Protein AF-A0A841FAY0-F1 (afdb_monomer_lite)

Radius of gyration: 13.81 Å; chains: 1; bounding box: 36×30×39 Å

Sequence (84 aa):
MSHPPYPTFNLLRPPPPEPPPSANRPELWSIQLHWWWRHTPTSIGDRECRLCCHLWPCPSWFHWDDLLHRNTGTPHPTTDLPQS

Structure (mmCIF, N/CA/C/O backbone):
data_AF-A0A841FAY0-F1
#
_entry.id   AF-A0A841FAY0-F1
#
loop_
_atom_site.group_PDB
_atom_site.id
_atom_site.type_symbol
_atom_site.label_atom_id
_atom_site.label_alt_id
_atom_site.label_comp_id
_atom_site.label_asym_id
_atom_site.label_entity_id
_atom_site.label_seq_id
_atom_site.pdbx_PDB_ins_code
_atom_site.Cartn_x
_atom_site.Cartn_y
_atom_site.Cartn_z
_atom_site.occupancy
_atom_site.B_iso_or_equiv
_atom_site.auth_seq_id
_atom_site.auth_comp_id
_atom_site.auth_asym_id
_atom_site.auth_atom_id
_atom_site.pdbx_PDB_model_num
ATOM 1 N N . MET A 1 1 ? 9.152 3.316 27.521 1.00 31.23 1 MET A N 1
ATOM 2 C CA . MET A 1 1 ? 8.745 2.074 26.835 1.00 31.23 1 MET A CA 1
ATOM 3 C C . MET A 1 1 ? 8.420 2.458 25.404 1.00 31.23 1 MET A C 1
ATOM 5 O O . MET A 1 1 ? 7.422 3.131 25.186 1.00 31.23 1 MET A O 1
ATOM 9 N N . SER A 1 2 ? 9.326 2.177 24.470 1.00 37.03 2 SER A N 1
ATOM 10 C CA . SER A 1 2 ? 9.145 2.519 23.058 1.00 37.03 2 SER A CA 1
ATOM 11 C C . SER A 1 2 ? 8.232 1.471 22.434 1.00 37.03 2 SER A C 1
ATOM 13 O O . SER A 1 2 ? 8.609 0.302 22.368 1.00 37.03 2 SER A O 1
ATOM 15 N N . HIS A 1 3 ? 7.021 1.865 22.042 1.00 34.72 3 HIS A N 1
ATOM 16 C CA . HIS A 1 3 ? 6.169 1.016 21.213 1.00 34.72 3 HIS A CA 1
ATOM 17 C C . HIS A 1 3 ? 6.960 0.627 19.956 1.00 34.72 3 HIS A C 1
ATOM 19 O O . HIS A 1 3 ? 7.613 1.503 19.378 1.00 34.72 3 HIS A O 1
ATOM 25 N N . PRO A 1 4 ? 6.973 -0.655 19.549 1.00 36.16 4 PRO A N 1
ATOM 26 C CA . PRO A 1 4 ? 7.621 -1.020 18.302 1.00 36.16 4 PRO A CA 1
ATOM 27 C C . PRO A 1 4 ? 6.945 -0.229 17.173 1.00 36.16 4 PRO A C 1
ATOM 29 O O . PRO A 1 4 ? 5.711 -0.158 17.158 1.00 36.16 4 PRO A O 1
ATOM 32 N N . PRO A 1 5 ? 7.710 0.381 16.247 1.00 48.12 5 PRO A N 1
ATOM 33 C CA . PRO A 1 5 ? 7.107 0.920 15.041 1.00 48.12 5 PRO A CA 1
ATOM 34 C C . PRO A 1 5 ? 6.375 -0.244 14.371 1.00 48.12 5 PRO A C 1
ATOM 36 O O . PRO A 1 5 ? 6.853 -1.383 14.407 1.00 48.12 5 PRO A O 1
ATOM 39 N N . TYR A 1 6 ? 5.184 0.012 13.842 1.00 50.62 6 TYR A N 1
ATOM 40 C CA . TYR A 1 6 ? 4.408 -0.985 13.110 1.00 50.62 6 TYR A CA 1
ATOM 41 C C . TYR A 1 6 ? 5.288 -1.785 12.158 1.00 50.62 6 TYR A C 1
ATOM 43 O O . TYR A 1 6 ? 6.275 -1.247 11.646 1.00 50.62 6 TYR A O 1
ATOM 51 N N . PRO A 1 7 ? 4.944 -3.054 11.876 1.00 53.22 7 PRO A N 1
ATOM 52 C CA . PRO A 1 7 ? 5.610 -3.750 10.793 1.00 53.22 7 PRO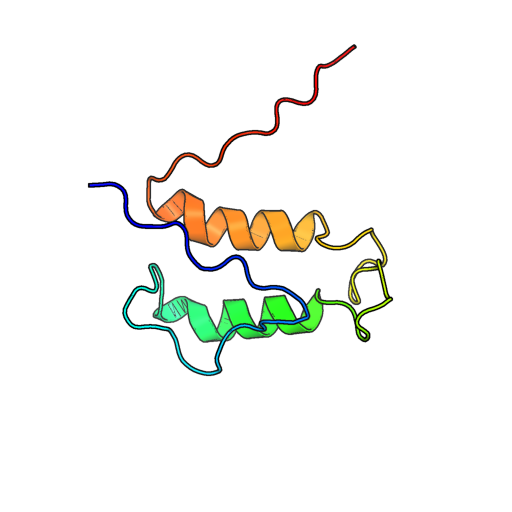 A CA 1
ATOM 53 C C . PRO A 1 7 ? 5.446 -2.902 9.530 1.00 53.22 7 PRO A C 1
ATOM 55 O O . PRO A 1 7 ? 4.333 -2.724 9.044 1.00 53.22 7 PRO A O 1
ATOM 58 N N . THR A 1 8 ? 6.553 -2.355 9.028 1.00 66.00 8 THR A N 1
ATOM 59 C CA . THR A 1 8 ? 6.611 -1.678 7.736 1.00 66.00 8 THR A CA 1
ATOM 60 C C . THR A 1 8 ? 6.166 -2.713 6.710 1.00 66.00 8 THR A C 1
ATOM 62 O O . THR A 1 8 ? 6.872 -3.699 6.464 1.00 66.00 8 THR A O 1
ATOM 65 N N . PHE A 1 9 ? 4.940 -2.571 6.203 1.00 72.88 9 PHE A N 1
ATOM 66 C CA . PHE A 1 9 ? 4.396 -3.504 5.225 1.00 72.88 9 PHE A CA 1
ATOM 67 C C . PHE A 1 9 ? 5.325 -3.547 4.014 1.00 72.88 9 PHE A C 1
ATOM 69 O O . PHE A 1 9 ? 5.938 -2.549 3.631 1.00 72.88 9 PHE A O 1
ATOM 76 N N . ASN A 1 10 ? 5.461 -4.726 3.422 1.00 77.62 10 ASN A N 1
ATOM 77 C CA . ASN A 1 10 ? 6.262 -4.927 2.221 1.00 77.62 10 ASN A CA 1
ATOM 78 C C . ASN A 1 10 ? 5.568 -5.929 1.299 1.00 77.62 10 ASN A C 1
ATOM 80 O O . ASN A 1 10 ? 4.586 -6.560 1.681 1.00 77.62 10 ASN A O 1
ATOM 84 N N . LEU A 1 11 ? 6.079 -6.089 0.081 1.00 80.44 11 LEU A N 1
ATOM 85 C CA . LEU A 1 11 ? 5.498 -6.998 -0.913 1.00 80.44 11 LEU A CA 1
ATOM 86 C C . LEU A 1 11 ? 5.362 -8.449 -0.417 1.00 80.44 11 LEU A C 1
ATOM 88 O O . LEU A 1 11 ? 4.447 -9.151 -0.833 1.00 80.44 11 LEU A O 1
ATOM 92 N N . LEU A 1 12 ? 6.238 -8.895 0.490 1.00 82.25 12 LEU A N 1
ATOM 93 C CA . LEU A 1 12 ? 6.190 -10.237 1.085 1.00 82.25 12 LEU A CA 1
ATOM 94 C C . LEU A 1 12 ? 5.272 -10.311 2.311 1.00 82.25 12 LEU A C 1
ATOM 96 O O . LEU A 1 12 ? 4.884 -11.397 2.738 1.00 82.25 12 LEU A O 1
ATOM 100 N N . ARG A 1 13 ? 4.953 -9.163 2.906 1.00 83.56 13 ARG A N 1
ATOM 101 C CA . ARG A 1 13 ? 4.122 -9.034 4.099 1.00 83.56 13 ARG A CA 1
ATOM 102 C C . ARG A 1 13 ? 3.154 -7.863 3.907 1.00 83.56 13 ARG A C 1
ATOM 104 O O . ARG A 1 13 ? 3.394 -6.786 4.467 1.00 83.56 13 ARG A O 1
ATOM 111 N N . PRO A 1 14 ? 2.100 -8.052 3.089 1.00 85.75 14 PRO A N 1
ATOM 112 C CA . PRO A 1 14 ? 1.082 -7.032 2.904 1.00 85.75 14 PRO A CA 1
ATOM 113 C C . PRO A 1 14 ? 0.343 -6.772 4.226 1.00 85.75 14 PRO A C 1
ATOM 115 O O . PRO A 1 14 ? 0.339 -7.628 5.119 1.00 85.75 14 PRO A O 1
ATOM 118 N N . PRO A 1 15 ? -0.292 -5.601 4.366 1.00 87.50 15 PRO A N 1
ATOM 119 C CA . PRO A 1 15 ? -1.118 -5.311 5.524 1.00 87.50 15 PRO A CA 1
ATOM 120 C C . PRO A 1 15 ? -2.318 -6.273 5.601 1.00 87.50 15 PRO A C 1
ATOM 122 O O . PRO A 1 15 ? -2.910 -6.599 4.566 1.00 87.50 15 PRO A O 1
ATOM 125 N N . PRO A 1 16 ? -2.687 -6.748 6.807 1.00 89.75 16 PRO A N 1
ATOM 126 C CA . PRO A 1 16 ? -3.843 -7.623 6.983 1.00 89.75 16 PRO A CA 1
ATOM 127 C C . PRO A 1 16 ? -5.174 -6.901 6.690 1.00 89.75 16 PRO A C 1
ATOM 129 O O . PRO A 1 16 ? -5.250 -5.682 6.836 1.00 89.75 16 PRO A O 1
ATOM 132 N N . PRO A 1 17 ? -6.254 -7.626 6.331 1.00 89.12 17 PRO A N 1
ATOM 133 C CA . PRO A 1 17 ? -7.557 -7.025 6.013 1.00 89.12 17 PRO A CA 1
ATOM 134 C C . PRO A 1 17 ? -8.189 -6.223 7.159 1.00 89.12 17 PRO A C 1
ATOM 136 O O . PRO A 1 17 ? -8.923 -5.269 6.918 1.00 89.12 17 PRO A O 1
ATOM 139 N N . GLU A 1 18 ? -7.889 -6.594 8.401 1.00 90.12 18 GLU A N 1
ATOM 140 C CA . GLU A 1 18 ? -8.391 -5.942 9.610 1.00 90.12 18 GLU A CA 1
ATOM 141 C C . GLU A 1 18 ? -7.253 -5.245 10.364 1.00 90.12 18 GLU A C 1
ATOM 143 O O . GLU A 1 18 ? -6.105 -5.706 10.297 1.00 90.12 18 GLU A O 1
ATOM 148 N N . PRO A 1 19 ? -7.541 -4.143 11.082 1.00 88.75 19 PRO A N 1
ATOM 149 C CA . PRO A 1 19 ? -6.522 -3.450 11.850 1.00 88.75 19 PRO A CA 1
ATOM 150 C C . PRO A 1 19 ? -5.974 -4.358 12.956 1.00 88.75 19 PRO A C 1
ATOM 152 O O . PRO A 1 19 ? -6.756 -4.928 13.722 1.00 88.75 19 PRO A O 1
ATOM 155 N N . PRO A 1 20 ? -4.642 -4.481 13.101 1.00 85.06 20 PRO A N 1
ATOM 156 C CA . PRO A 1 20 ? -4.073 -5.174 14.245 1.0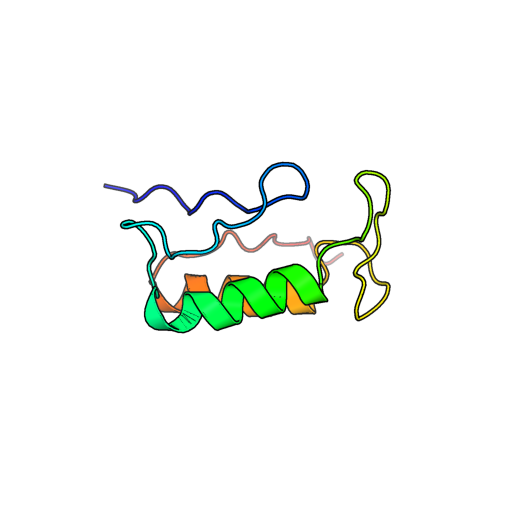0 85.06 20 PRO A CA 1
ATOM 157 C C . PRO A 1 20 ? -4.448 -4.436 15.543 1.00 85.06 20 PRO A C 1
ATOM 159 O O . PRO A 1 20 ? -4.581 -3.212 15.524 1.00 85.06 20 PRO A O 1
ATOM 162 N N . PRO A 1 21 ? -4.534 -5.125 16.698 1.00 81.19 21 PRO A N 1
ATOM 163 C CA . PRO A 1 21 ? -4.868 -4.490 17.980 1.00 81.19 21 PRO A CA 1
ATOM 164 C C . PRO A 1 21 ? -3.909 -3.369 18.381 1.00 81.19 21 PRO A C 1
ATOM 166 O O . PRO A 1 21 ? -4.263 -2.480 19.147 1.00 81.19 21 PRO A O 1
ATOM 169 N N . SER A 1 22 ? -2.680 -3.421 17.871 1.00 79.69 22 SER A N 1
ATOM 170 C CA . SER A 1 22 ? -1.683 -2.392 18.097 1.00 79.69 22 SER A CA 1
ATOM 171 C C . SER A 1 22 ? -1.872 -1.164 17.216 1.00 79.69 22 SER A C 1
ATOM 173 O O . SER A 1 22 ? -1.143 -0.219 17.456 1.00 79.69 22 SER A O 1
ATOM 175 N N . ALA A 1 23 ? -2.754 -1.149 16.205 1.00 79.56 23 ALA A N 1
ATOM 176 C CA . ALA A 1 23 ? -2.912 -0.052 15.240 1.00 79.56 23 ALA A CA 1
ATOM 177 C C . ALA A 1 23 ? -3.198 1.295 15.918 1.00 79.56 23 ALA A C 1
ATOM 179 O O . ALA A 1 23 ? -4.093 1.406 16.747 1.00 79.56 23 ALA A O 1
ATOM 180 N N . ASN A 1 24 ? -2.467 2.334 15.515 1.00 77.81 24 ASN A N 1
ATOM 181 C CA . ASN A 1 24 ? -2.564 3.667 16.115 1.00 77.81 24 ASN A CA 1
ATOM 182 C C . ASN A 1 24 ? -3.845 4.392 15.689 1.00 77.81 24 ASN A C 1
ATOM 184 O O . ASN A 1 24 ? -4.381 5.212 16.428 1.00 77.81 24 ASN A O 1
ATOM 188 N N . ARG A 1 25 ? -4.294 4.117 14.462 1.00 82.44 25 ARG A N 1
ATOM 189 C CA . ARG A 1 25 ? -5.463 4.721 13.816 1.00 82.44 25 ARG A CA 1
ATOM 190 C C . ARG A 1 25 ? -6.292 3.628 13.136 1.00 82.44 25 ARG A C 1
ATOM 192 O O . ARG A 1 25 ? -6.323 3.576 11.903 1.00 82.44 25 ARG A O 1
ATOM 199 N N . PRO A 1 26 ? -6.898 2.695 13.900 1.00 87.31 26 PRO A N 1
ATOM 200 C CA . PRO A 1 26 ? -7.680 1.599 13.327 1.00 87.31 26 PRO A CA 1
ATOM 201 C C . PRO A 1 26 ? -8.842 2.107 12.459 1.00 87.31 26 PRO A C 1
ATOM 203 O O . PRO A 1 26 ? -9.204 1.460 11.481 1.00 87.31 26 PRO A O 1
ATOM 206 N N . GLU A 1 27 ? -9.373 3.298 12.747 1.00 89.31 27 GLU A N 1
ATOM 207 C CA . GLU A 1 27 ? -10.414 3.967 11.965 1.00 89.31 27 GLU A CA 1
ATOM 208 C C . GLU A 1 27 ? -9.975 4.343 10.539 1.00 89.31 27 GLU A C 1
ATOM 210 O O . GLU A 1 27 ? -10.810 4.429 9.641 1.00 89.31 27 GLU A O 1
ATOM 215 N N . LEU A 1 28 ? -8.670 4.524 10.304 1.00 89.81 28 LEU A N 1
ATOM 216 C CA . LEU A 1 28 ? -8.100 4.826 8.985 1.00 89.81 28 LEU A CA 1
ATOM 217 C C . LEU A 1 28 ? -7.578 3.573 8.267 1.00 89.81 28 LEU A C 1
ATOM 219 O O . LEU A 1 28 ? -7.024 3.681 7.174 1.00 89.81 28 LEU A O 1
ATOM 223 N N . TRP A 1 29 ? -7.747 2.382 8.849 1.00 90.38 29 TRP A N 1
ATOM 224 C CA . TRP A 1 29 ? -7.146 1.153 8.330 1.00 90.38 29 TRP A CA 1
ATOM 225 C C . TRP A 1 29 ? -7.613 0.798 6.920 1.00 90.38 29 TRP A C 1
ATOM 227 O O . TRP A 1 29 ? -6.804 0.465 6.060 1.00 90.38 29 TRP A O 1
ATOM 237 N N . SER A 1 30 ? -8.909 0.941 6.642 1.00 92.06 30 SER A N 1
ATOM 238 C CA . SER A 1 30 ? -9.457 0.714 5.299 1.00 92.06 30 SER A CA 1
ATOM 239 C C . SER A 1 30 ? -8.828 1.646 4.256 1.00 92.06 30 SER A C 1
ATOM 241 O O . SER A 1 30 ? -8.553 1.227 3.129 1.00 92.06 30 SER A O 1
ATOM 243 N N . ILE A 1 31 ? -8.531 2.888 4.645 1.00 91.81 31 ILE A N 1
ATOM 244 C CA . ILE A 1 31 ? -7.860 3.874 3.797 1.00 91.81 31 ILE A CA 1
ATOM 245 C C . ILE A 1 31 ? -6.385 3.490 3.614 1.00 91.81 31 ILE A C 1
ATOM 247 O O . ILE A 1 31 ? -5.910 3.500 2.481 1.00 91.81 31 ILE A O 1
ATOM 251 N N . GLN A 1 32 ? -5.692 3.067 4.681 1.00 89.69 32 GLN A N 1
ATOM 252 C CA . GLN A 1 32 ? -4.320 2.541 4.621 1.00 89.69 32 GLN A CA 1
ATOM 253 C C . GLN A 1 32 ? -4.214 1.353 3.658 1.00 89.69 32 GLN A C 1
ATOM 255 O O . GLN A 1 32 ? -3.320 1.327 2.816 1.00 89.69 32 GLN A O 1
ATOM 260 N N . LEU A 1 33 ? -5.151 0.401 3.724 1.00 91.94 33 LEU A N 1
ATOM 261 C CA . LEU A 1 33 ? -5.210 -0.729 2.797 1.00 91.94 33 LEU A CA 1
ATOM 262 C C . LEU A 1 33 ? -5.408 -0.268 1.356 1.00 91.94 33 LEU A C 1
ATOM 264 O O . LEU A 1 33 ? -4.684 -0.707 0.464 1.00 91.94 33 LEU A O 1
ATOM 268 N N . HIS A 1 34 ? -6.365 0.628 1.112 1.00 92.81 34 HIS A N 1
ATOM 269 C CA . HIS A 1 34 ? -6.610 1.144 -0.232 1.00 92.81 34 HIS A CA 1
ATOM 270 C C . HIS A 1 34 ? -5.369 1.840 -0.809 1.00 92.81 34 HIS A C 1
ATOM 272 O O . HIS A 1 34 ? -4.975 1.576 -1.947 1.00 92.81 34 HIS A O 1
ATOM 278 N N . TRP A 1 35 ? -4.722 2.690 -0.010 1.00 91.81 35 TRP A N 1
ATOM 279 C CA . TRP A 1 35 ? -3.484 3.371 -0.379 1.00 91.81 35 TRP A CA 1
ATOM 280 C C . TRP A 1 35 ? -2.339 2.397 -0.638 1.00 91.81 35 TRP A C 1
ATOM 282 O O . TRP A 1 35 ? -1.649 2.528 -1.651 1.00 91.81 35 TRP A O 1
ATOM 292 N N . TRP A 1 36 ? -2.185 1.382 0.213 1.00 90.62 36 TRP A N 1
ATOM 293 C CA . TRP A 1 36 ? -1.207 0.319 0.018 1.00 90.62 36 TRP A CA 1
ATOM 294 C C . TRP A 1 36 ? -1.390 -0.337 -1.350 1.00 90.62 36 TRP A C 1
ATOM 296 O O . TRP A 1 36 ? -0.471 -0.324 -2.168 1.00 90.62 36 TRP A O 1
ATOM 306 N N . TRP A 1 37 ? -2.590 -0.840 -1.652 1.00 91.31 37 TRP A N 1
ATOM 307 C CA . TRP A 1 37 ? -2.870 -1.539 -2.911 1.00 91.31 37 TRP A CA 1
ATOM 308 C C . TRP A 1 37 ? -2.694 -0.660 -4.151 1.00 91.31 37 TRP A C 1
ATOM 310 O O . TRP A 1 37 ? -2.300 -1.155 -5.212 1.00 91.31 37 TRP A O 1
ATOM 320 N N . ARG A 1 38 ? -2.979 0.639 -4.023 1.00 93.25 38 ARG A N 1
ATOM 321 C CA . ARG A 1 38 ? -2.861 1.612 -5.111 1.00 93.25 38 ARG A CA 1
ATOM 322 C C . ARG A 1 38 ? -1.408 1.947 -5.454 1.00 93.25 38 ARG A C 1
ATOM 324 O O . ARG A 1 38 ? -1.121 2.211 -6.617 1.00 93.25 38 ARG A O 1
ATOM 331 N N . HIS A 1 39 ? -0.511 1.941 -4.469 1.00 92.44 39 HIS A N 1
ATOM 332 C CA . HIS A 1 39 ? 0.889 2.336 -4.658 1.00 92.44 39 HIS A CA 1
ATOM 333 C C . HIS A 1 39 ? 1.869 1.161 -4.742 1.00 92.44 39 HIS A C 1
ATOM 335 O O . HIS A 1 39 ? 2.934 1.311 -5.333 1.00 92.44 39 HIS A O 1
ATOM 341 N N . THR A 1 40 ? 1.531 0.003 -4.179 1.00 91.00 40 THR A N 1
ATOM 342 C CA . THR A 1 40 ? 2.398 -1.186 -4.143 1.00 91.00 40 THR A CA 1
ATOM 343 C C . THR A 1 40 ? 2.569 -1.800 -5.533 1.00 91.00 40 THR A C 1
ATOM 345 O O . THR A 1 40 ? 1.561 -1.947 -6.217 1.00 91.00 40 THR A O 1
ATOM 348 N N . PRO A 1 41 ? 3.790 -2.174 -5.962 1.00 90.56 41 PRO A N 1
ATOM 349 C CA . PRO A 1 41 ? 4.035 -2.804 -7.257 1.00 90.56 41 PRO A CA 1
ATOM 350 C C . PRO A 1 41 ? 3.246 -4.106 -7.458 1.00 90.56 41 PRO A C 1
ATOM 352 O O . PRO A 1 41 ? 2.818 -4.748 -6.500 1.00 90.56 41 PRO A O 1
ATOM 355 N N . THR A 1 42 ? 3.044 -4.504 -8.715 1.00 82.12 42 THR A N 1
ATOM 356 C CA . THR A 1 42 ? 2.277 -5.711 -9.072 1.00 82.12 42 THR A CA 1
ATOM 357 C C . THR A 1 42 ? 3.010 -7.016 -8.781 1.00 82.12 42 THR A C 1
ATOM 359 O O . THR A 1 42 ? 2.362 -8.010 -8.457 1.00 82.12 42 THR A O 1
ATOM 362 N N . SER A 1 43 ? 4.341 -7.013 -8.877 1.00 81.19 43 SER A N 1
ATOM 363 C CA . SER A 1 43 ? 5.173 -8.209 -8.732 1.00 81.19 43 SER A CA 1
ATOM 364 C C . SER A 1 43 ? 6.372 -7.959 -7.820 1.00 81.19 43 SER A C 1
ATOM 366 O O . SER A 1 43 ? 6.875 -6.844 -7.718 1.00 81.19 43 SER A O 1
ATOM 368 N N . ILE A 1 44 ? 6.901 -9.026 -7.211 1.00 74.62 44 ILE A N 1
ATOM 369 C CA . ILE A 1 44 ? 8.052 -8.987 -6.282 1.00 74.62 44 ILE A CA 1
ATOM 370 C C . ILE A 1 44 ? 9.373 -8.521 -6.949 1.00 74.62 44 ILE A C 1
ATOM 372 O O . ILE A 1 44 ? 10.342 -8.226 -6.257 1.00 74.62 44 ILE A O 1
ATOM 376 N N . GLY A 1 45 ? 9.422 -8.386 -8.278 1.00 78.81 45 GLY A N 1
ATOM 377 C CA . GLY A 1 45 ? 10.561 -7.810 -9.011 1.00 78.81 45 GLY A CA 1
ATOM 378 C C . GLY A 1 45 ? 10.362 -6.365 -9.478 1.00 78.81 45 GLY A C 1
ATOM 379 O O . GLY A 1 45 ? 11.329 -5.722 -9.891 1.00 78.81 45 GLY A O 1
ATOM 380 N N . ASP A 1 46 ? 9.133 -5.855 -9.407 1.00 84.56 46 ASP A N 1
ATOM 381 C CA . ASP A 1 46 ? 8.801 -4.524 -9.895 1.00 84.56 46 ASP A CA 1
ATOM 382 C C . ASP A 1 46 ? 9.287 -3.489 -8.883 1.00 84.56 46 ASP A C 1
ATOM 384 O O . ASP A 1 46 ? 9.013 -3.572 -7.684 1.00 84.56 46 ASP A O 1
ATOM 388 N N . ARG A 1 47 ? 10.022 -2.493 -9.374 1.00 86.12 47 ARG A N 1
ATOM 389 C CA . ARG A 1 47 ? 10.546 -1.412 -8.532 1.00 86.12 47 ARG A CA 1
ATOM 390 C C . ARG A 1 47 ? 9.692 -0.159 -8.583 1.00 86.12 47 ARG A C 1
ATOM 392 O O . ARG A 1 47 ? 10.034 0.805 -7.914 1.00 86.12 47 ARG A O 1
ATOM 399 N N . GLU A 1 48 ? 8.612 -0.155 -9.355 1.00 92.06 48 GLU A N 1
ATOM 400 C CA . GLU A 1 48 ? 7.835 1.045 -9.651 1.00 92.06 48 GLU A CA 1
ATOM 401 C C . GLU A 1 48 ? 6.458 1.012 -8.991 1.00 92.06 48 GLU A C 1
ATOM 403 O O . GLU A 1 48 ? 5.745 0.008 -8.986 1.00 92.06 48 GLU A O 1
ATOM 408 N N . CYS A 1 49 ? 6.073 2.153 -8.435 1.00 91.31 49 CYS A N 1
ATOM 409 C CA . CYS A 1 49 ? 4.745 2.395 -7.908 1.00 91.31 49 CYS A CA 1
ATOM 410 C C . CYS A 1 49 ? 3.701 2.312 -9.025 1.00 91.31 49 CYS A C 1
ATOM 412 O O . CYS A 1 49 ? 3.813 3.007 -10.035 1.00 91.31 49 CYS A O 1
ATOM 414 N N . ARG A 1 50 ? 2.622 1.559 -8.793 1.00 91.31 50 ARG A N 1
ATOM 415 C CA . ARG A 1 50 ? 1.533 1.385 -9.773 1.00 91.31 50 ARG A CA 1
ATOM 416 C C . ARG A 1 50 ? 0.815 2.677 -10.151 1.00 91.31 50 ARG A C 1
ATOM 418 O O . ARG A 1 50 ? 0.209 2.733 -11.214 1.00 91.31 50 ARG A O 1
ATOM 425 N N . LEU A 1 51 ? 0.823 3.679 -9.269 1.00 93.06 51 LEU A N 1
ATOM 426 C CA . LEU A 1 51 ? 0.087 4.921 -9.497 1.00 93.06 51 LEU A CA 1
ATOM 427 C C . LEU A 1 51 ? 0.914 5.987 -10.218 1.00 93.06 51 LEU A C 1
ATOM 429 O O . LEU A 1 51 ? 0.388 6.664 -11.094 1.00 93.06 51 LEU A O 1
ATOM 433 N N . CYS A 1 52 ? 2.166 6.190 -9.806 1.00 93.50 52 CYS A N 1
ATOM 434 C CA . CYS A 1 52 ? 2.983 7.314 -10.273 1.00 93.50 52 CYS A CA 1
ATOM 435 C C . CYS A 1 52 ? 4.249 6.903 -11.030 1.00 93.50 52 CYS A C 1
ATOM 437 O O . CYS A 1 52 ? 5.012 7.780 -11.418 1.00 93.50 52 CYS A O 1
ATOM 439 N N . CYS A 1 53 ? 4.498 5.600 -11.201 1.00 92.12 53 CYS A N 1
ATOM 440 C CA . CYS A 1 53 ? 5.658 5.030 -11.899 1.00 92.12 53 CYS A CA 1
ATOM 441 C C . CYS A 1 53 ? 7.037 5.460 -11.355 1.00 92.12 53 CYS A C 1
ATOM 443 O O . CYS A 1 53 ? 8.064 5.197 -11.970 1.00 92.12 53 CYS A O 1
ATOM 445 N N . HIS A 1 54 ? 7.094 6.099 -10.185 1.00 91.81 54 HIS A N 1
ATOM 446 C CA . HIS A 1 54 ? 8.343 6.331 -9.460 1.00 91.81 54 HIS A CA 1
ATOM 447 C C . HIS A 1 54 ? 8.788 5.078 -8.709 1.00 91.81 54 HIS A C 1
ATOM 449 O O . HIS A 1 54 ? 7.972 4.198 -8.430 1.00 91.81 54 HIS A O 1
ATOM 455 N N . LEU A 1 55 ? 10.059 5.044 -8.299 1.00 89.62 55 LEU A N 1
ATOM 456 C CA . LEU A 1 55 ? 10.583 3.979 -7.448 1.00 89.62 55 LEU A CA 1
ATOM 457 C C . LEU A 1 55 ? 9.726 3.804 -6.187 1.00 89.62 55 LEU A C 1
ATOM 459 O O . LEU A 1 55 ? 9.362 4.779 -5.528 1.00 89.62 55 LEU A O 1
ATOM 463 N N . TRP A 1 56 ? 9.389 2.556 -5.875 1.00 87.56 56 TRP A N 1
ATOM 464 C CA . TRP A 1 56 ? 8.633 2.177 -4.693 1.00 87.56 56 TRP A CA 1
ATOM 465 C C . TRP A 1 56 ? 9.585 1.885 -3.516 1.00 87.56 56 TRP A C 1
ATOM 467 O O . TRP A 1 56 ? 10.575 1.176 -3.710 1.00 87.56 56 TRP A O 1
ATOM 477 N N . PRO A 1 57 ? 9.305 2.392 -2.301 1.00 88.56 57 PRO A N 1
ATOM 478 C CA . PRO A 1 57 ? 8.132 3.179 -1.932 1.00 88.56 57 PRO A CA 1
ATOM 479 C C . PRO A 1 57 ? 8.216 4.611 -2.480 1.00 88.56 57 PRO A C 1
ATOM 481 O O . PRO A 1 57 ? 9.229 5.290 -2.341 1.00 88.56 57 PRO A O 1
ATOM 484 N N . CYS A 1 58 ? 7.147 5.069 -3.135 1.00 89.44 58 CYS A N 1
ATOM 485 C CA . CYS A 1 58 ? 7.144 6.374 -3.799 1.00 89.44 58 CYS A CA 1
ATOM 486 C C . CYS A 1 58 ? 6.859 7.524 -2.814 1.00 89.44 58 CYS A C 1
ATOM 488 O O . CYS A 1 58 ? 6.265 7.279 -1.759 1.00 89.44 58 CYS A O 1
ATOM 490 N N . PRO A 1 59 ? 7.174 8.789 -3.161 1.00 88.31 59 PRO A N 1
ATOM 491 C CA . PRO A 1 59 ? 6.966 9.932 -2.264 1.00 88.31 59 PRO A CA 1
ATOM 492 C C . PRO A 1 59 ? 5.525 10.077 -1.755 1.00 88.31 59 PRO A C 1
ATOM 494 O O . PRO A 1 59 ? 5.306 10.416 -0.597 1.00 88.31 59 PRO A O 1
ATOM 497 N N . SER A 1 60 ? 4.534 9.770 -2.597 1.00 88.31 60 SER A N 1
ATOM 498 C CA . SER A 1 60 ? 3.119 9.836 -2.213 1.00 88.31 60 SER A CA 1
ATOM 499 C C . SER A 1 60 ? 2.745 8.788 -1.161 1.00 88.31 60 SER A C 1
ATOM 501 O O . SER A 1 60 ? 1.967 9.092 -0.263 1.00 88.31 60 SER A O 1
ATOM 503 N N . TRP A 1 61 ? 3.298 7.572 -1.258 1.00 87.88 61 TRP A N 1
ATOM 504 C CA . TRP A 1 61 ? 3.109 6.530 -0.244 1.00 87.88 61 TRP A CA 1
ATOM 505 C C . TRP A 1 61 ? 3.784 6.933 1.065 1.00 87.88 61 TRP A C 1
ATOM 507 O O . TRP A 1 61 ? 3.147 6.892 2.111 1.00 87.88 61 TRP A O 1
ATOM 517 N N . PHE A 1 62 ? 5.040 7.386 0.990 1.00 84.50 62 PHE A N 1
ATOM 518 C CA . PHE A 1 62 ? 5.776 7.859 2.160 1.00 84.50 62 PHE A CA 1
ATOM 519 C C . PHE A 1 62 ? 5.032 8.970 2.894 1.00 84.50 62 PHE A C 1
ATOM 521 O O . PHE A 1 62 ? 4.928 8.905 4.107 1.00 84.50 62 PHE A O 1
ATOM 528 N N . HIS A 1 63 ? 4.484 9.958 2.181 1.00 86.19 63 HIS A N 1
ATOM 529 C CA . HIS A 1 63 ? 3.738 11.049 2.805 1.00 86.19 63 HIS A CA 1
ATOM 530 C C . HIS A 1 63 ? 2.480 10.550 3.529 1.00 86.19 63 HIS A C 1
ATOM 532 O O . HIS A 1 63 ? 2.188 10.988 4.637 1.00 86.19 63 HIS A O 1
ATOM 538 N N . TRP A 1 64 ? 1.727 9.634 2.917 1.00 85.38 64 TRP A N 1
ATOM 539 C CA . TRP A 1 64 ? 0.541 9.05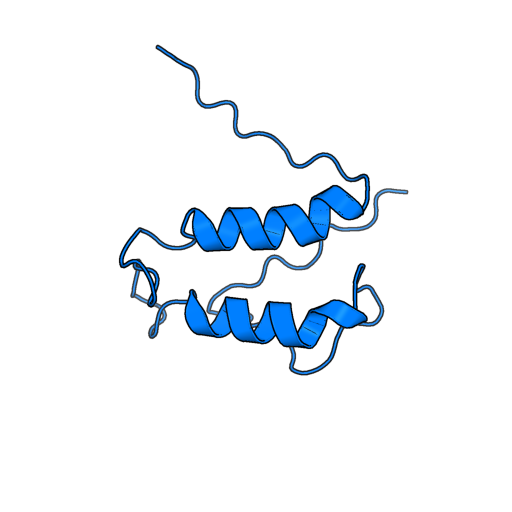3 3.545 1.00 85.38 64 TRP A CA 1
ATOM 540 C C . TRP A 1 64 ? 0.896 8.229 4.791 1.00 85.38 64 TRP A C 1
ATOM 542 O O . TRP A 1 64 ? 0.308 8.438 5.853 1.00 85.38 64 TRP A O 1
ATOM 552 N N . ASP A 1 65 ? 1.888 7.343 4.678 1.00 82.44 65 ASP A N 1
ATOM 553 C CA . ASP A 1 65 ? 2.373 6.529 5.793 1.00 82.44 65 ASP A CA 1
ATOM 554 C C . ASP A 1 65 ? 2.867 7.428 6.934 1.00 82.44 65 ASP A C 1
ATOM 556 O O . ASP A 1 65 ? 2.477 7.284 8.088 1.00 82.44 65 ASP A O 1
ATOM 560 N N . ASP A 1 66 ? 3.634 8.455 6.604 1.00 80.62 66 ASP A N 1
ATOM 561 C CA . ASP A 1 66 ? 4.137 9.438 7.545 1.00 80.62 66 ASP A CA 1
ATOM 562 C C . ASP A 1 66 ? 3.027 10.248 8.243 1.00 80.62 66 ASP A C 1
ATOM 564 O O . ASP A 1 66 ? 3.108 10.450 9.451 1.00 80.62 66 ASP A O 1
ATOM 568 N N . LEU A 1 67 ? 1.946 10.643 7.560 1.00 81.19 67 LEU A N 1
ATOM 569 C CA . LEU A 1 67 ? 0.792 11.300 8.197 1.00 81.19 67 LEU A CA 1
ATOM 570 C C . LEU A 1 67 ? 0.100 10.404 9.234 1.00 81.19 67 LEU A C 1
ATOM 572 O O . LEU A 1 67 ? -0.336 10.891 10.284 1.00 81.19 67 LEU A O 1
ATOM 576 N N . LEU A 1 68 ? 0.011 9.099 8.965 1.00 76.12 68 LEU A N 1
ATOM 577 C CA . LEU A 1 68 ? -0.550 8.138 9.917 1.00 76.12 68 LEU A CA 1
ATOM 578 C C . LEU A 1 68 ? 0.321 7.999 11.174 1.00 76.12 68 LEU 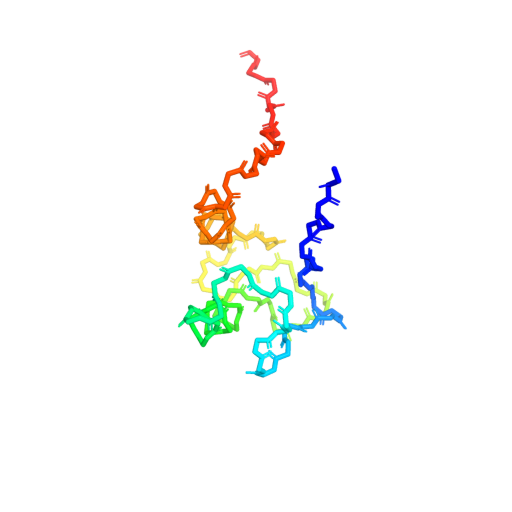A C 1
ATOM 580 O O . LEU A 1 68 ? -0.220 7.800 12.264 1.00 76.12 68 LEU A O 1
ATOM 584 N N . HIS A 1 69 ? 1.641 8.157 11.037 1.00 70.50 69 HIS A N 1
ATOM 585 C CA . HIS A 1 69 ? 2.614 7.988 12.121 1.00 70.50 69 HIS A CA 1
ATOM 586 C C . HIS A 1 69 ? 3.036 9.303 12.817 1.00 70.50 69 HIS A C 1
ATOM 588 O O . HIS A 1 69 ? 3.391 9.302 13.993 1.00 70.50 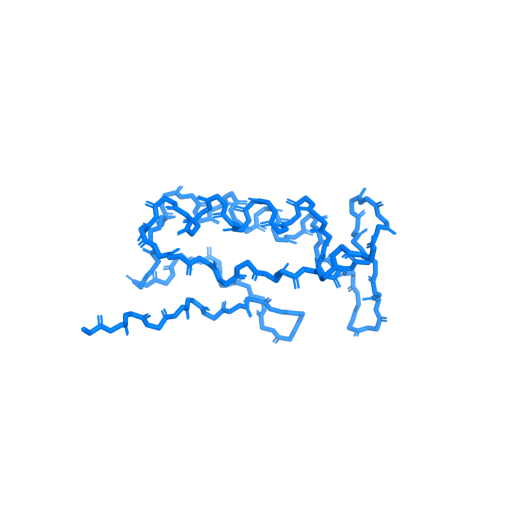69 HIS A O 1
ATOM 594 N N . ARG A 1 70 ? 2.975 10.473 12.171 1.00 65.50 70 ARG A N 1
ATOM 595 C CA . ARG A 1 70 ? 3.284 11.761 12.832 1.00 65.50 70 ARG A CA 1
ATOM 596 C C . ARG A 1 70 ? 2.191 12.194 13.793 1.00 65.50 70 ARG A C 1
ATOM 598 O O . ARG A 1 70 ? 2.486 12.755 14.846 1.00 65.50 70 ARG A O 1
ATOM 605 N N . ASN A 1 71 ? 0.942 11.837 13.507 1.00 54.50 71 ASN A N 1
ATOM 606 C CA . ASN A 1 71 ? -0.178 12.065 14.422 1.00 54.50 71 ASN A CA 1
ATOM 607 C C . ASN A 1 71 ? -0.127 11.186 15.687 1.00 54.50 71 ASN A C 1
ATOM 609 O O . ASN A 1 71 ? -1.068 11.211 16.483 1.00 54.50 71 ASN A O 1
ATOM 613 N N . THR A 1 72 ? 0.948 10.410 15.874 1.00 52.22 72 THR A N 1
ATOM 614 C CA . THR A 1 72 ? 1.159 9.516 17.019 1.00 52.22 72 THR A CA 1
ATOM 615 C C . THR A 1 72 ? 2.360 9.933 17.874 1.00 52.22 72 THR A C 1
ATOM 617 O O . THR A 1 72 ? 2.811 9.169 18.724 1.00 52.22 72 THR A O 1
ATOM 620 N N . GLY A 1 73 ? 2.883 11.153 17.672 1.00 46.31 73 GLY A N 1
ATOM 621 C CA . GLY A 1 73 ? 3.937 11.747 18.507 1.00 46.31 73 GLY A CA 1
ATOM 622 C C . GLY A 1 73 ? 5.288 11.032 18.426 1.00 46.31 73 GLY A C 1
ATOM 623 O O . GLY A 1 73 ? 6.146 11.239 19.281 1.00 46.31 73 GLY A O 1
ATOM 624 N N . THR A 1 74 ? 5.483 10.171 17.426 1.00 43.91 74 THR A N 1
ATOM 625 C CA . THR A 1 74 ? 6.720 9.414 17.235 1.00 43.91 74 THR A CA 1
ATOM 626 C C . THR A 1 74 ? 7.557 10.129 16.171 1.00 43.91 74 THR A C 1
ATOM 628 O O . THR A 1 74 ? 7.122 10.204 15.022 1.00 43.91 74 THR A O 1
ATOM 631 N N . PRO A 1 75 ? 8.722 10.709 16.517 1.00 39.53 75 PRO A N 1
ATOM 632 C CA . PRO A 1 75 ? 9.579 11.343 15.526 1.00 39.53 75 PRO A CA 1
ATOM 633 C C . PRO A 1 75 ? 10.084 10.276 14.551 1.00 39.53 75 PRO A C 1
ATOM 635 O O . PRO A 1 75 ? 10.769 9.332 14.947 1.00 39.53 75 PRO A O 1
ATOM 638 N N . HIS A 1 76 ? 9.724 10.416 13.276 1.00 43.72 76 HIS A N 1
ATOM 639 C CA . HIS A 1 76 ? 10.339 9.638 12.209 1.00 43.72 76 HIS A CA 1
ATOM 640 C C . HIS A 1 76 ? 11.795 10.106 12.063 1.00 43.72 76 HIS A C 1
ATOM 642 O O . HIS A 1 76 ? 12.035 11.317 12.113 1.00 43.72 76 HIS A O 1
ATOM 648 N N . PRO A 1 77 ? 12.779 9.206 11.889 1.00 41.78 77 PRO A N 1
ATOM 649 C CA . PRO A 1 77 ? 14.120 9.623 11.523 1.00 41.78 77 PRO A CA 1
ATOM 650 C C . PRO A 1 77 ? 14.024 10.310 10.160 1.00 41.78 77 PRO A C 1
ATOM 652 O O . PRO A 1 77 ? 13.787 9.673 9.133 1.00 41.78 77 PRO A O 1
ATOM 655 N N . THR A 1 78 ? 14.143 11.634 10.156 1.00 42.19 78 THR A N 1
ATOM 656 C CA . THR A 1 78 ? 14.442 12.396 8.951 1.00 42.19 78 THR A CA 1
ATOM 657 C C . THR A 1 78 ? 15.727 11.798 8.400 1.00 42.19 78 THR A C 1
ATOM 659 O O . THR A 1 78 ? 16.774 11.881 9.042 1.00 42.19 78 THR A O 1
ATOM 662 N N . THR A 1 79 ? 15.658 11.134 7.246 1.00 44.53 79 THR A N 1
ATOM 663 C CA . THR A 1 79 ? 16.855 10.931 6.437 1.00 44.53 79 THR A CA 1
ATOM 664 C C . THR A 1 79 ? 17.283 12.322 5.999 1.00 44.53 79 THR A C 1
ATOM 666 O O . THR A 1 79 ? 16.776 12.862 5.020 1.00 44.53 79 THR A O 1
ATOM 669 N N . ASP A 1 80 ? 18.141 12.927 6.814 1.00 38.69 80 ASP A N 1
ATOM 670 C CA . ASP A 1 80 ? 18.954 14.071 6.454 1.00 38.69 80 ASP A CA 1
ATOM 671 C C . ASP A 1 80 ? 19.795 13.624 5.256 1.00 38.69 80 ASP A C 1
ATOM 673 O O . ASP A 1 80 ? 20.765 12.873 5.380 1.00 38.69 80 ASP A O 1
ATOM 677 N N . LEU A 1 81 ? 19.312 13.949 4.059 1.00 45.28 81 LEU A N 1
ATOM 678 C CA . LEU A 1 81 ? 20.141 13.911 2.872 1.00 45.28 81 LEU A CA 1
ATOM 679 C C . LEU A 1 81 ? 21.101 15.098 3.029 1.00 45.28 81 LEU A C 1
ATOM 681 O O . LEU A 1 81 ? 20.607 16.226 3.110 1.00 45.28 81 LEU A O 1
ATOM 685 N N . PRO A 1 82 ? 22.430 14.897 3.067 1.00 41.94 82 PRO A N 1
ATOM 686 C CA . PRO A 1 82 ? 23.348 16.021 3.130 1.00 41.94 82 PRO A CA 1
ATOM 687 C C . PRO A 1 82 ? 23.159 16.869 1.869 1.00 41.94 82 PRO A C 1
ATOM 689 O O . PRO A 1 82 ? 23.419 16.411 0.753 1.00 41.94 82 PRO A O 1
ATOM 692 N N . GLN A 1 83 ? 22.671 18.100 2.043 1.00 44.81 83 GLN A N 1
ATOM 693 C CA . GLN A 1 83 ? 22.754 19.116 1.000 1.00 44.81 83 GLN A CA 1
ATOM 694 C C . GLN A 1 83 ? 24.241 19.362 0.726 1.00 44.81 83 GLN A C 1
ATOM 696 O O . GLN A 1 83 ? 24.993 19.706 1.638 1.00 44.81 83 GLN A O 1
ATOM 701 N N . SER A 1 84 ? 24.656 19.098 -0.515 1.00 57.22 84 SER A N 1
ATOM 702 C CA . SER A 1 84 ? 25.969 19.492 -1.040 1.00 57.22 84 SER A CA 1
ATOM 703 C C . SER A 1 84 ? 26.064 21.002 -1.218 1.00 57.22 84 SER A C 1
ATOM 705 O O . SER A 1 84 ? 25.010 21.619 -1.504 1.00 57.22 84 SER A O 1
#

pLDDT: mean 75.33,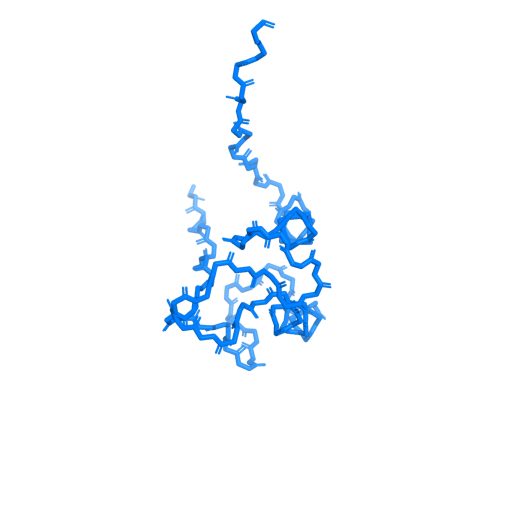 std 19.16, range [31.23, 93.5]

Foldseek 3Di:
DDDPDPPPAAPVRHDDPADDPSQPCSVCVVVLNVLCVQQHDPDPPDQAGNNPRDGPVDPVNVVVVVVSVVVVVDDDPPPPPPDD

Organism: NCBI:txid714109

Secondary structure (DSSP, 8-state):
--PPP----BTTBPPPSS--TT-S-GGGHHHHHHHHHHHS-SSTT--B-TTT-SBSSPHHHHHHHHHHHHTTT-----------